Protein AF-A0A6C0D227-F1 (afdb_monomer)

Sequence (164 aa):
MAIHRFKCSDELNKKIMEFSDMHKFDSKENLIEQFDSWIKEIIIAQLIQKEEEFLKTNSYDGDIHMKIFKSIKYYYIKKFLDNEIKKNEKSEKKRKPTYFPKEFLAKIIADIDHNFQTNRSFKPADTYKNFLKDNDLQDSDSVKKCYKNIYYQIKNKKYYVNER

Organism: NCBI:txid1070528

Mean predicted aligned error: 13.07 Å

Nearest PDB structures (foldseek):
  5jgh-assembly1_A  TM=2.195E-01  e=5.990E+00  Saccharomyces cerevisiae S288C
  5vhh-assembly1_a  TM=1.864E-01  e=9.711E+00  Homo sapiens

Solvent-accessible surface area (backbone atoms only — not comparable to full-atom values): 9654 Å² total; per-residue (Å²): 119,74,58,88,73,92,73,78,55,71,69,56,48,50,52,48,49,56,51,26,68,73,50,55,84,53,53,75,68,55,48,50,58,51,46,65,50,50,56,66,35,69,71,45,38,52,52,50,49,58,50,50,52,55,34,50,78,28,70,36,89,71,65,59,66,64,50,50,52,48,42,34,53,52,63,47,26,46,45,48,52,56,49,51,52,54,48,55,61,50,64,71,59,66,76,75,82,82,84,74,59,69,69,58,54,50,53,52,51,51,53,50,50,52,46,46,74,76,42,81,85,70,58,69,75,60,53,49,56,49,54,28,62,78,63,76,48,80,92,42,75,68,56,54,50,50,52,50,53,52,46,55,50,46,44,56,66,70,74,53,58,82,79,116

Secondary structure (DSSP, 8-state):
---SS----HHHHHHHHHHHHHSTTS-HHHHHHHHHHHTTSHHHHHHHHHHHHHHHHTT----HHHHHHHIIIIIIIIHHHHHHHHHHHHHH---------HHHHHHHHHHHHHHHHH-TT--HHHHHHHHHHHTT----HHHHHHHHHHHHHHIIIIISTT--

Structure (mmCIF, N/CA/C/O backbone):
data_AF-A0A6C0D227-F1
#
_entry.id   AF-A0A6C0D227-F1
#
loop_
_atom_site.group_PDB
_atom_site.id
_atom_site.type_symbol
_atom_site.label_atom_id
_atom_site.label_alt_id
_atom_site.label_comp_id
_atom_site.label_asym_id
_atom_site.label_entity_id
_atom_site.label_seq_id
_atom_site.pdbx_PDB_ins_code
_atom_site.Cartn_x
_atom_site.Cartn_y
_atom_site.Cartn_z
_atom_site.occupancy
_atom_site.B_iso_or_equiv
_atom_site.auth_seq_id
_atom_site.auth_comp_id
_atom_site.auth_asym_id
_atom_site.auth_atom_id
_atom_site.pdbx_PDB_model_num
ATOM 1 N N . MET A 1 1 ? -11.183 -22.251 19.365 1.00 57.81 1 MET A N 1
ATOM 2 C CA . MET A 1 1 ? -9.814 -22.028 18.846 1.00 57.81 1 MET A CA 1
ATOM 3 C C . MET A 1 1 ? -9.364 -20.670 19.348 1.00 57.81 1 MET A C 1
ATOM 5 O O . MET A 1 1 ? -10.165 -19.751 19.280 1.00 57.81 1 MET A O 1
ATOM 9 N N . ALA A 1 2 ? -8.148 -20.540 19.876 1.00 71.06 2 ALA A N 1
ATOM 10 C CA . ALA A 1 2 ? -7.661 -19.252 20.364 1.00 71.06 2 ALA A CA 1
ATOM 11 C C . ALA A 1 2 ? -7.340 -18.318 19.185 1.00 71.06 2 ALA A C 1
ATOM 13 O O . ALA A 1 2 ? -6.658 -18.714 18.234 1.00 71.06 2 ALA A O 1
ATOM 14 N N . ILE A 1 3 ? -7.825 -17.077 19.230 1.00 70.81 3 ILE A N 1
ATOM 15 C CA . ILE A 1 3 ? -7.462 -16.064 18.233 1.00 70.81 3 ILE A CA 1
ATOM 16 C C . ILE A 1 3 ? -6.066 -15.531 18.567 1.00 70.81 3 ILE A C 1
ATOM 18 O O . ILE A 1 3 ? -5.879 -14.815 19.542 1.00 70.81 3 ILE A O 1
ATOM 22 N N . HIS A 1 4 ? -5.078 -15.824 17.721 1.00 69.94 4 HIS A N 1
ATOM 23 C CA . HIS A 1 4 ? -3.732 -15.243 17.846 1.00 69.94 4 HIS A CA 1
ATOM 24 C C . HIS A 1 4 ? -3.586 -13.904 17.105 1.00 69.94 4 HIS A C 1
ATOM 26 O O . HIS A 1 4 ? -2.729 -13.085 17.441 1.00 69.94 4 HIS A O 1
ATOM 32 N N . ARG A 1 5 ? -4.433 -13.651 16.097 1.00 74.81 5 ARG A N 1
ATOM 33 C CA . ARG A 1 5 ? -4.437 -12.412 15.311 1.00 74.81 5 ARG A CA 1
ATOM 34 C C . ARG A 1 5 ? -5.850 -11.859 15.190 1.00 74.81 5 ARG A C 1
ATOM 36 O O . ARG A 1 5 ? -6.647 -12.345 14.398 1.00 74.81 5 ARG A O 1
ATOM 43 N N . PHE A 1 6 ? -6.116 -10.805 15.949 1.00 75.06 6 PHE A N 1
ATOM 44 C CA . PHE A 1 6 ? -7.360 -10.051 15.860 1.00 75.06 6 PHE A CA 1
ATOM 45 C C . PHE A 1 6 ? -7.483 -9.312 14.518 1.00 75.06 6 PHE A C 1
ATOM 47 O O . PHE A 1 6 ? -6.535 -8.647 14.083 1.00 75.06 6 PHE A O 1
ATOM 54 N N . LYS A 1 7 ? -8.659 -9.414 13.895 1.00 81.69 7 LYS A N 1
ATOM 55 C CA . LYS A 1 7 ? -9.098 -8.632 12.739 1.00 81.69 7 LYS A CA 1
ATOM 56 C C . LYS A 1 7 ? -10.495 -8.109 13.073 1.00 81.69 7 LYS A C 1
ATOM 58 O O . LYS A 1 7 ? -11.366 -8.933 13.316 1.00 81.69 7 LYS A O 1
ATOM 63 N N . CYS A 1 8 ? -10.691 -6.789 13.073 1.00 84.38 8 CYS A N 1
ATOM 64 C CA . CYS A 1 8 ? -12.015 -6.214 13.310 1.00 84.38 8 CYS A CA 1
ATOM 65 C C . CYS A 1 8 ? -13.001 -6.659 12.222 1.00 84.38 8 CYS A C 1
ATOM 67 O O . CYS A 1 8 ? -12.592 -6.875 11.072 1.00 84.38 8 CYS A O 1
ATOM 69 N N . SER A 1 9 ? -14.286 -6.699 12.566 1.00 88.38 9 SER A N 1
ATOM 70 C CA . SER A 1 9 ? -15.380 -6.783 11.599 1.00 88.38 9 SER A CA 1
ATOM 71 C C . SER A 1 9 ? -15.307 -5.694 10.519 1.00 88.38 9 SER A C 1
ATOM 73 O O . SER A 1 9 ? -14.747 -4.610 10.712 1.00 88.38 9 SER A O 1
ATOM 75 N N . ASP A 1 10 ? -15.877 -5.987 9.349 1.00 89.56 10 ASP A N 1
ATOM 76 C CA . ASP A 1 10 ? -15.850 -5.070 8.205 1.00 89.56 10 ASP A CA 1
ATOM 77 C C . ASP A 1 10 ? -16.620 -3.764 8.488 1.00 89.56 10 ASP A C 1
ATOM 79 O O . ASP A 1 10 ? -16.187 -2.695 8.057 1.00 89.56 10 ASP A O 1
ATOM 83 N N . GLU A 1 11 ? -17.697 -3.820 9.281 1.00 91.69 11 GLU A N 1
ATOM 84 C CA . GLU A 1 11 ? -18.444 -2.637 9.740 1.00 91.69 11 GLU A CA 1
ATOM 85 C C . GLU A 1 11 ? -17.581 -1.713 10.604 1.00 91.69 11 GLU A C 1
ATOM 87 O O . GLU A 1 11 ? -17.475 -0.516 10.322 1.00 91.69 11 GLU A O 1
ATOM 92 N N . LEU A 1 12 ? -16.916 -2.270 11.622 1.00 90.81 12 LEU A N 1
ATOM 93 C CA . LEU A 1 12 ? -16.045 -1.501 12.504 1.00 90.81 12 LEU A CA 1
ATOM 94 C C . LEU A 1 12 ? -14.834 -0.952 11.738 1.00 90.81 12 LEU A C 1
ATOM 96 O O . LEU A 1 12 ? -14.488 0.215 11.899 1.00 90.81 12 LEU A O 1
ATOM 100 N N . ASN A 1 13 ? -14.232 -1.742 10.841 1.00 91.12 13 ASN A N 1
ATOM 101 C CA . ASN A 1 13 ? -13.146 -1.266 9.977 1.00 91.12 13 ASN A CA 1
ATOM 102 C C . ASN A 1 13 ? -13.575 -0.087 9.101 1.00 91.12 13 ASN A C 1
ATOM 104 O O . ASN A 1 13 ? -12.809 0.864 8.951 1.00 91.12 13 ASN A O 1
ATOM 108 N N . LYS A 1 14 ? -14.788 -0.117 8.538 1.00 92.62 14 LYS A N 1
ATOM 109 C CA . LYS A 1 14 ? -15.302 0.996 7.735 1.00 92.62 14 LYS A CA 1
ATOM 110 C C . LYS A 1 14 ? -15.429 2.268 8.573 1.00 92.62 14 LYS A C 1
ATOM 112 O O . LYS A 1 14 ? -14.990 3.326 8.134 1.00 92.62 14 LYS A O 1
ATOM 117 N N . LYS A 1 15 ? -15.944 2.162 9.801 1.00 93.25 15 LYS A N 1
ATOM 118 C CA . LYS A 1 15 ? -16.044 3.301 10.726 1.00 93.25 15 LYS A CA 1
ATOM 119 C C . LYS A 1 15 ? -14.683 3.835 11.161 1.00 93.25 15 LYS A C 1
ATOM 121 O O . LYS A 1 15 ? -14.484 5.045 11.183 1.00 93.25 15 LYS A O 1
ATOM 126 N N . ILE A 1 16 ? -13.725 2.946 11.412 1.00 92.25 16 ILE A N 1
ATOM 127 C CA . ILE A 1 16 ? -12.329 3.312 11.683 1.00 92.25 16 ILE A CA 1
ATOM 128 C C . ILE A 1 16 ? -11.729 4.087 10.505 1.00 92.25 16 ILE A C 1
ATOM 130 O O . ILE A 1 16 ? -11.033 5.079 10.720 1.00 92.25 16 ILE A O 1
ATOM 134 N N . MET A 1 17 ? -11.985 3.650 9.269 1.00 90.62 17 MET A N 1
ATOM 135 C CA . MET A 1 17 ? -11.523 4.344 8.065 1.00 90.62 17 MET A CA 1
ATOM 136 C C . MET A 1 17 ? -12.146 5.733 7.935 1.00 90.62 17 MET A C 1
ATOM 138 O O . MET A 1 17 ? -11.405 6.694 7.765 1.00 90.62 17 MET A O 1
ATOM 142 N N . GLU A 1 18 ? -13.470 5.841 8.075 1.00 92.06 18 GLU A N 1
ATOM 143 C CA . GLU A 1 18 ? -14.203 7.116 8.024 1.00 92.06 18 GLU A CA 1
ATOM 144 C C . GLU A 1 18 ? -13.653 8.119 9.054 1.00 92.06 18 GLU A C 1
ATOM 146 O O . GLU A 1 18 ? -13.316 9.249 8.698 1.00 92.06 18 GLU A O 1
ATOM 151 N N . PHE A 1 19 ? -13.474 7.684 10.305 1.00 93.50 19 PHE A N 1
ATOM 152 C CA . PHE A 1 19 ? -12.884 8.505 11.364 1.00 93.50 19 PHE A CA 1
ATOM 153 C C . PHE A 1 19 ? -11.444 8.920 11.030 1.00 93.50 19 PHE A C 1
ATOM 155 O O . PHE A 1 19 ? -11.077 10.092 11.117 1.00 93.50 19 PHE A O 1
ATOM 162 N N . SER A 1 20 ? -10.617 7.966 10.594 1.00 92.25 20 SER A N 1
ATOM 163 C CA . SER A 1 20 ? -9.218 8.243 10.256 1.00 92.25 20 SER A CA 1
ATOM 164 C C . SER A 1 20 ? -9.091 9.253 9.120 1.00 92.25 20 SER A C 1
ATOM 166 O O . SER A 1 20 ? -8.185 10.079 9.145 1.00 92.25 20 SER A O 1
ATOM 168 N N . ASP A 1 21 ? -9.977 9.194 8.125 1.00 89.25 21 ASP A N 1
ATOM 169 C CA . ASP A 1 21 ? -9.968 10.116 6.994 1.00 89.25 21 ASP A CA 1
ATOM 170 C C . ASP A 1 21 ? -10.372 11.539 7.380 1.00 89.25 21 ASP A C 1
ATOM 172 O O . ASP A 1 21 ? -9.813 12.489 6.826 1.00 89.25 21 ASP A O 1
ATOM 176 N N . MET A 1 22 ? -11.297 11.684 8.330 1.00 91.38 22 MET A N 1
ATOM 177 C CA . MET A 1 22 ? -11.729 12.979 8.857 1.00 91.38 22 MET A CA 1
ATOM 178 C C . MET A 1 22 ? -10.622 13.656 9.676 1.00 91.38 22 MET A C 1
ATOM 180 O O . MET A 1 22 ? -10.351 14.836 9.477 1.00 91.38 22 MET A O 1
ATOM 184 N N . HIS A 1 23 ? -9.932 12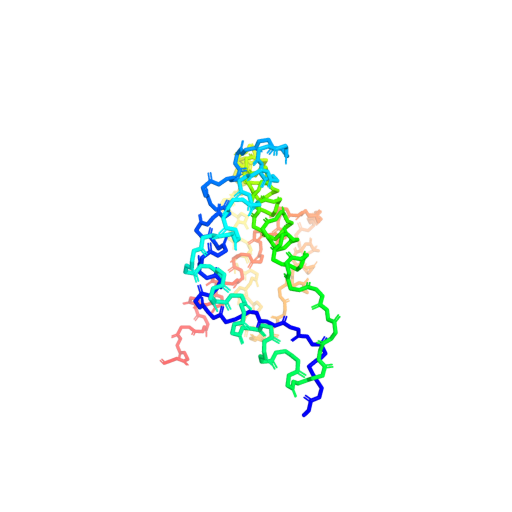.893 10.527 1.00 89.88 23 HIS A N 1
ATOM 185 C CA . HIS A 1 23 ? -8.972 13.416 11.508 1.00 89.88 23 HIS A CA 1
ATOM 186 C C . HIS A 1 23 ? -7.496 13.283 11.088 1.00 89.88 23 HIS A C 1
ATOM 188 O O . HIS A 1 23 ? -6.587 13.496 11.889 1.00 89.88 23 HIS A O 1
ATOM 194 N N . LYS A 1 24 ? -7.198 12.928 9.831 1.00 87.31 24 LYS A N 1
ATOM 195 C CA . LYS A 1 24 ? -5.808 12.708 9.365 1.00 87.31 24 LYS A CA 1
ATOM 196 C C . LYS A 1 24 ? -4.905 13.941 9.386 1.00 87.31 24 LYS A C 1
ATOM 198 O O . LYS A 1 24 ? -3.688 13.783 9.299 1.00 87.31 24 LYS A O 1
ATOM 203 N N . PHE A 1 25 ? -5.483 15.136 9.462 1.00 87.12 25 PHE A N 1
ATOM 204 C CA . PHE A 1 25 ? -4.752 16.403 9.537 1.00 87.12 25 PHE A CA 1
ATOM 205 C C . PHE A 1 25 ? -4.804 17.040 10.928 1.00 87.12 25 PHE A C 1
ATOM 207 O O . PHE A 1 25 ? -4.262 18.128 11.121 1.00 87.12 25 PHE A O 1
ATOM 214 N N . ASP A 1 26 ? -5.430 16.364 11.888 1.00 87.19 26 ASP A N 1
ATOM 215 C CA . ASP A 1 26 ? -5.572 16.873 13.240 1.00 87.19 26 ASP A CA 1
ATOM 216 C C . ASP A 1 26 ? -4.258 16.786 14.013 1.00 87.19 26 ASP A C 1
ATOM 218 O O . ASP A 1 26 ? -3.391 15.940 13.756 1.00 87.19 26 ASP A O 1
ATOM 222 N N . SER A 1 27 ? -4.124 17.658 15.014 1.00 88.00 27 SER A N 1
ATOM 223 C CA . SER A 1 27 ? -3.052 17.534 15.993 1.00 88.00 27 SER A CA 1
ATOM 224 C C . SER A 1 27 ? -3.218 16.255 16.815 1.00 88.00 27 SER A C 1
ATOM 226 O O . SER A 1 27 ? -4.294 15.659 16.908 1.00 88.00 27 SER A O 1
ATOM 228 N N . LYS A 1 28 ? -2.126 15.821 17.447 1.00 86.50 28 LYS A N 1
ATOM 229 C CA . LYS A 1 28 ? -2.134 14.627 18.295 1.00 86.50 28 LYS A CA 1
ATOM 230 C C . LYS A 1 28 ? -3.117 14.780 19.457 1.00 86.50 28 LYS A C 1
ATOM 232 O O . LYS A 1 28 ? -3.762 13.802 19.821 1.00 86.50 28 LYS A O 1
ATOM 237 N N . GLU A 1 29 ? -3.186 15.973 20.036 1.00 89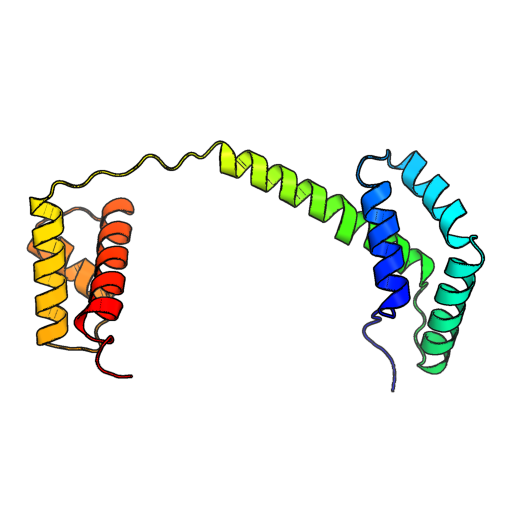.44 29 GLU A N 1
ATOM 238 C CA . GLU A 1 29 ? -4.059 16.310 21.156 1.00 89.44 29 GLU A CA 1
ATOM 239 C C . GLU A 1 29 ? -5.526 16.211 20.724 1.00 89.44 29 GLU A C 1
ATOM 241 O O . GLU A 1 29 ? -6.286 15.465 21.337 1.00 89.44 29 GLU A O 1
ATOM 246 N N . ASN A 1 30 ? -5.883 16.836 19.595 1.00 90.44 30 ASN A N 1
ATOM 247 C CA . ASN A 1 30 ? -7.248 16.787 19.071 1.00 90.44 30 ASN A CA 1
ATOM 248 C C . ASN A 1 30 ? -7.651 15.357 18.689 1.00 90.44 30 ASN A C 1
ATOM 250 O O . ASN A 1 30 ? -8.750 14.922 19.002 1.00 90.44 30 ASN A O 1
ATOM 254 N N . LEU A 1 31 ? -6.747 14.576 18.086 1.00 89.56 31 LEU A N 1
ATOM 255 C CA . LEU A 1 31 ? -7.030 13.183 17.735 1.00 89.56 31 LEU A CA 1
ATOM 256 C C . LEU A 1 31 ? -7.393 12.328 18.961 1.00 89.56 31 LEU A C 1
ATOM 258 O O . LEU A 1 31 ? -8.230 11.438 18.845 1.00 89.56 31 LEU A O 1
ATOM 262 N N . ILE A 1 32 ? -6.765 12.569 20.117 1.00 91.44 32 ILE A N 1
ATOM 263 C CA . ILE A 1 32 ? -7.078 11.849 21.362 1.00 91.44 32 ILE A CA 1
ATOM 264 C C . ILE A 1 32 ? -8.466 12.258 21.865 1.00 91.44 32 ILE A C 1
ATOM 266 O O . ILE A 1 32 ? -9.292 11.389 22.124 1.00 91.44 32 ILE A O 1
ATOM 270 N N . GLU A 1 33 ? -8.752 13.560 21.925 1.00 93.44 33 GLU A N 1
ATOM 271 C CA . GLU A 1 33 ? -10.050 14.080 22.384 1.00 93.44 33 GLU A CA 1
ATOM 272 C C . GLU A 1 33 ? -11.217 13.623 21.494 1.00 93.44 33 GLU A C 1
ATOM 274 O O . GLU A 1 33 ? -12.271 13.196 21.982 1.00 93.44 33 GLU A O 1
ATOM 279 N N . GLN A 1 34 ? -11.020 13.667 20.174 1.00 92.94 34 GLN A N 1
ATOM 280 C CA . GLN A 1 34 ? -12.005 13.208 19.198 1.00 92.94 34 GLN A CA 1
ATOM 281 C C . GLN A 1 34 ? -12.183 11.692 19.265 1.00 92.94 34 GLN A C 1
ATOM 283 O O . GLN A 1 34 ? -13.309 11.210 19.203 1.00 92.94 34 GLN A O 1
ATOM 288 N N . PHE A 1 35 ? -11.102 10.931 19.463 1.00 94.06 35 PHE A N 1
ATOM 289 C CA . PHE A 1 35 ? -11.191 9.483 19.642 1.00 94.06 35 PHE A CA 1
ATOM 290 C C . PHE A 1 35 ? -11.987 9.115 20.897 1.00 94.06 35 PHE A C 1
ATOM 292 O O . PHE A 1 35 ? -12.884 8.277 20.820 1.00 94.06 35 PHE A O 1
ATOM 299 N N . ASP A 1 36 ? -11.713 9.772 22.025 1.00 93.75 36 ASP A N 1
ATOM 300 C CA . ASP A 1 36 ? -12.415 9.540 23.291 1.00 93.75 36 ASP A CA 1
ATOM 301 C C . ASP A 1 36 ? -13.908 9.877 23.208 1.00 93.75 36 ASP A C 1
ATO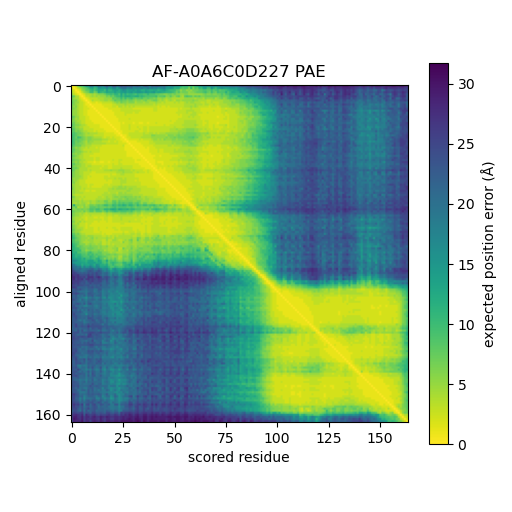M 303 O O . ASP A 1 36 ? -14.721 9.281 23.918 1.00 93.75 36 ASP A O 1
ATOM 307 N N . SER A 1 37 ? -14.277 10.828 22.350 1.00 93.50 37 SER A N 1
ATOM 308 C CA . SER A 1 37 ? -15.674 11.167 22.064 1.00 93.50 37 SER A CA 1
ATOM 309 C C . SER A 1 37 ? -16.313 10.144 21.122 1.00 93.50 37 SER A C 1
ATOM 311 O O . SER A 1 37 ? -17.403 9.644 21.396 1.00 93.50 37 SER A O 1
ATOM 313 N N . TRP A 1 38 ? -15.600 9.759 20.066 1.00 94.81 38 TRP A N 1
ATOM 314 C CA . TRP A 1 38 ? -16.066 8.834 19.036 1.00 94.81 38 TRP A CA 1
ATOM 315 C C . TRP A 1 38 ? -16.347 7.427 19.573 1.00 94.81 38 TRP A C 1
ATOM 317 O O . TRP A 1 38 ? -17.379 6.838 19.262 1.00 94.81 38 TRP A O 1
ATOM 327 N N . ILE A 1 39 ? -15.492 6.894 20.454 1.00 93.56 39 ILE A N 1
ATOM 328 C CA . ILE A 1 39 ? -15.728 5.574 21.069 1.00 93.56 39 ILE A CA 1
ATOM 329 C C . ILE A 1 39 ? -16.953 5.545 21.996 1.00 93.56 39 ILE A C 1
ATOM 331 O O . ILE A 1 39 ? -17.454 4.464 22.299 1.00 93.56 39 ILE A O 1
ATOM 335 N N . LYS A 1 40 ? -17.425 6.712 22.459 1.00 92.81 40 LYS A N 1
ATOM 336 C CA . LYS A 1 40 ? -18.618 6.849 23.311 1.00 92.81 40 LYS A CA 1
ATOM 337 C C . LYS A 1 40 ? -19.904 6.993 22.502 1.00 92.81 40 LYS A C 1
ATOM 339 O O . LYS A 1 40 ? -20.988 6.922 23.079 1.00 92.81 40 LYS A O 1
ATOM 344 N N . GLU A 1 41 ? -19.816 7.194 21.189 1.00 93.75 41 GLU A N 1
ATOM 345 C CA . GLU A 1 41 ? -20.995 7.209 20.331 1.00 93.75 41 GLU A CA 1
ATOM 346 C C . GLU A 1 41 ? -21.708 5.856 20.395 1.00 93.75 41 GLU A C 1
ATOM 348 O O . GLU A 1 41 ? -21.082 4.807 20.261 1.00 93.75 41 GLU A O 1
ATOM 353 N N . ILE A 1 42 ? -23.034 5.878 20.552 1.00 91.44 42 ILE A N 1
ATOM 354 C CA . ILE A 1 42 ? -23.859 4.680 20.786 1.00 91.44 42 ILE A CA 1
ATOM 355 C C . ILE A 1 42 ? -23.590 3.584 19.747 1.00 91.44 42 ILE A C 1
ATOM 357 O O . ILE A 1 42 ? -23.401 2.424 20.102 1.00 91.44 42 ILE A O 1
ATOM 361 N N . ILE A 1 43 ? -23.531 3.956 18.467 1.00 91.50 43 ILE A N 1
ATOM 362 C CA . ILE A 1 43 ? -23.317 3.013 17.362 1.00 91.50 43 ILE A CA 1
ATOM 363 C C . ILE A 1 43 ? -21.917 2.388 17.447 1.00 91.50 43 ILE A C 1
ATOM 365 O O . ILE A 1 43 ? -21.758 1.185 17.252 1.00 91.50 43 ILE A O 1
ATOM 369 N N . ILE A 1 44 ? -20.896 3.192 17.752 1.00 92.19 44 ILE A N 1
ATOM 370 C CA . ILE A 1 44 ? -19.504 2.735 17.827 1.00 92.19 44 ILE A CA 1
ATOM 371 C C . ILE A 1 44 ? -19.295 1.857 19.058 1.00 92.19 44 ILE A C 1
ATOM 373 O O . ILE A 1 44 ? -18.722 0.775 18.941 1.00 92.19 44 ILE A O 1
ATOM 377 N N . ALA A 1 45 ? -19.822 2.270 20.210 1.00 92.31 45 ALA A N 1
ATOM 378 C CA . ALA A 1 45 ? -19.771 1.504 21.446 1.00 92.31 45 ALA A CA 1
ATOM 379 C C . ALA A 1 45 ? -20.413 0.116 21.279 1.00 92.31 45 ALA A C 1
ATOM 381 O O . ALA A 1 45 ? -19.828 -0.881 21.693 1.00 92.31 45 ALA A O 1
ATOM 382 N N . GLN A 1 46 ? -21.560 0.028 20.595 1.00 93.25 46 GLN A N 1
ATOM 383 C CA . GLN A 1 46 ? -22.215 -1.249 20.285 1.00 93.25 46 GLN A CA 1
ATOM 384 C C . GLN A 1 46 ? -21.358 -2.150 19.386 1.00 93.25 46 GLN A C 1
ATOM 386 O O . GLN A 1 46 ? -21.250 -3.352 19.635 1.00 93.25 46 GLN A O 1
ATOM 391 N N . LEU A 1 47 ? -20.730 -1.582 18.351 1.00 92.19 47 LEU A N 1
ATOM 392 C CA . LEU A 1 47 ? -19.841 -2.334 17.461 1.00 92.19 47 LEU A CA 1
ATOM 393 C C . LEU A 1 47 ? -18.605 -2.854 18.202 1.00 92.19 47 LEU A C 1
ATOM 395 O O . LEU A 1 47 ? -18.224 -4.008 18.015 1.00 92.19 47 LEU A O 1
ATOM 399 N N . ILE A 1 48 ? -18.003 -2.028 19.062 1.00 91.69 48 ILE A N 1
ATOM 400 C CA . ILE A 1 48 ? -16.849 -2.415 19.881 1.00 91.69 48 ILE A CA 1
ATOM 401 C C . ILE A 1 48 ? -17.247 -3.505 20.878 1.00 91.69 48 ILE A C 1
ATOM 403 O O . ILE A 1 48 ? -16.556 -4.516 20.961 1.00 91.69 48 ILE A O 1
ATOM 407 N N . GLN A 1 49 ? -18.376 -3.355 21.574 1.00 91.19 49 GLN A N 1
ATOM 408 C CA . GLN A 1 49 ? -18.850 -4.338 22.548 1.00 91.19 49 GLN A CA 1
ATOM 409 C C . GLN A 1 49 ? -19.086 -5.712 21.907 1.00 91.19 49 GLN A C 1
ATOM 411 O O . GLN A 1 49 ? -18.624 -6.726 22.426 1.00 91.19 49 GLN A O 1
ATOM 416 N N . LYS A 1 50 ? -19.752 -5.752 20.748 1.00 90.62 50 LYS A N 1
ATOM 417 C CA . LYS A 1 50 ? -19.982 -6.997 20.001 1.00 90.62 50 LYS A CA 1
ATOM 418 C C . LYS A 1 50 ? -18.667 -7.698 19.647 1.00 90.62 50 LYS A C 1
ATOM 420 O O . LYS A 1 50 ? -18.567 -8.924 19.693 1.00 90.62 50 LYS A O 1
ATOM 425 N N . GLU A 1 51 ? -17.654 -6.918 19.289 1.00 89.62 51 GLU A N 1
ATOM 426 C CA . GLU A 1 51 ? -16.330 -7.425 18.951 1.00 89.62 51 GLU A CA 1
ATOM 427 C C . GLU A 1 51 ? -15.566 -7.901 20.202 1.00 89.62 51 GLU A C 1
ATOM 429 O O . GLU A 1 51 ? -14.926 -8.950 20.165 1.00 89.62 51 GLU A O 1
ATOM 434 N N . GLU A 1 52 ? -15.676 -7.194 21.331 1.00 89.12 52 GLU A N 1
ATOM 435 C CA . GLU A 1 52 ? -15.122 -7.641 22.614 1.00 89.12 52 GLU A CA 1
ATOM 436 C C . GLU A 1 52 ? -15.719 -8.966 23.076 1.00 89.12 52 GLU A C 1
ATOM 438 O O . GLU A 1 52 ? -14.986 -9.843 23.530 1.00 89.12 52 GLU A O 1
ATOM 443 N N . GLU A 1 53 ? -17.038 -9.121 22.972 1.00 89.06 53 GLU A N 1
ATOM 444 C CA . GLU A 1 53 ? -17.729 -10.360 23.327 1.00 89.06 53 GLU A CA 1
ATOM 445 C C . GLU A 1 53 ? -17.211 -11.519 22.471 1.00 89.06 53 GLU A C 1
ATOM 447 O O . GLU A 1 53 ? -16.790 -12.545 23.009 1.00 89.06 53 GLU A O 1
ATOM 452 N N . PHE A 1 54 ? -17.120 -11.319 21.152 1.00 87.12 54 PHE A N 1
ATOM 453 C CA . PHE A 1 54 ? -16.553 -12.305 20.235 1.00 87.12 54 PHE A CA 1
ATOM 454 C C . PHE A 1 54 ? -15.108 -12.677 20.598 1.00 87.12 54 PHE A C 1
ATOM 456 O O . PHE A 1 54 ? -14.742 -13.856 20.605 1.00 87.12 54 PHE A O 1
ATOM 463 N N . LEU A 1 55 ? -14.276 -11.690 20.928 1.00 85.38 55 LEU A N 1
ATOM 464 C CA . LEU A 1 55 ? -12.886 -11.907 21.318 1.00 85.38 55 LEU A CA 1
ATOM 465 C C . LEU A 1 55 ? -12.761 -12.674 22.639 1.00 85.38 55 LEU A C 1
ATOM 467 O O . LEU A 1 55 ? -11.975 -13.622 22.718 1.00 85.38 55 LEU A O 1
ATOM 471 N N . LYS A 1 56 ? -13.567 -12.320 23.644 1.00 85.94 56 LYS A N 1
ATOM 472 C CA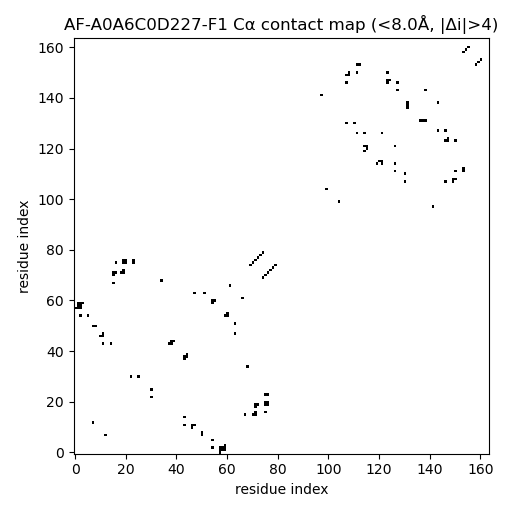 . LYS A 1 56 ? -13.616 -13.006 24.943 1.00 85.94 56 LYS A CA 1
ATOM 473 C C . LYS A 1 56 ? -14.046 -14.462 24.780 1.00 85.94 56 LYS A C 1
ATOM 475 O O . LYS A 1 56 ? -13.387 -15.350 25.319 1.00 85.94 56 LYS A O 1
ATOM 480 N N . THR A 1 57 ? -15.074 -14.733 23.969 1.00 85.69 57 THR A N 1
ATOM 481 C CA . THR A 1 57 ? -15.508 -16.107 23.645 1.00 85.69 57 THR A CA 1
ATOM 482 C C . THR A 1 57 ? -14.391 -16.931 22.997 1.00 85.69 57 THR A C 1
ATOM 484 O O . THR A 1 57 ? -14.323 -18.143 2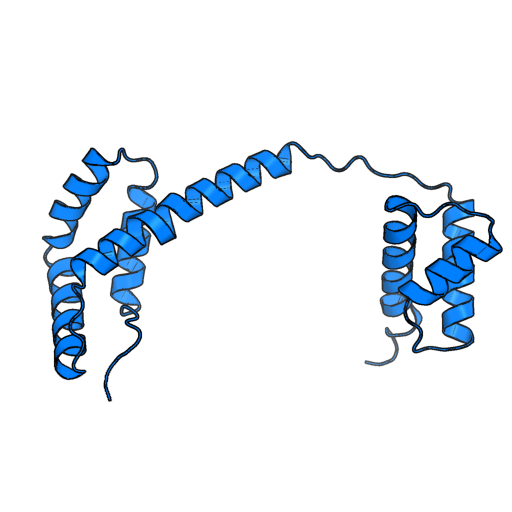3.187 1.00 85.69 57 THR A O 1
ATOM 487 N N . ASN A 1 58 ? -13.480 -16.284 22.268 1.00 84.50 58 ASN A N 1
ATOM 488 C CA . ASN A 1 58 ? -12.347 -16.929 21.606 1.00 84.50 58 ASN A CA 1
ATOM 489 C C . ASN A 1 58 ? -11.015 -16.794 22.378 1.00 84.50 58 ASN A C 1
ATOM 491 O O . ASN A 1 58 ? -9.941 -16.963 21.788 1.00 84.50 58 ASN A O 1
ATOM 495 N N . SER A 1 59 ? -11.081 -16.514 23.687 1.00 84.94 59 SER A N 1
ATOM 496 C CA . SER A 1 59 ? -9.933 -16.446 24.607 1.00 84.94 59 SER A CA 1
ATOM 497 C C . SER A 1 59 ? -8.845 -15.449 24.187 1.00 84.94 59 SER A C 1
ATOM 499 O O . SER A 1 59 ? -7.652 -15.717 24.330 1.00 84.94 59 SER A O 1
ATOM 501 N N . TYR A 1 60 ? -9.248 -14.301 23.646 1.00 81.56 60 TYR A N 1
ATOM 502 C CA . TYR A 1 60 ? -8.345 -13.209 23.300 1.00 81.56 60 TYR A CA 1
ATOM 503 C C . TYR A 1 60 ? -8.346 -12.128 24.395 1.00 81.56 60 TYR A C 1
ATOM 505 O O . TYR A 1 60 ? -9.391 -11.566 24.704 1.00 81.56 60 TYR A O 1
ATOM 513 N N . ASP A 1 61 ? -7.166 -11.817 24.941 1.00 77.50 61 ASP A N 1
ATOM 514 C CA . ASP A 1 61 ? -6.968 -10.935 26.114 1.00 77.50 61 ASP A CA 1
ATOM 515 C C . ASP A 1 61 ? -6.484 -9.510 25.757 1.00 77.50 61 ASP A C 1
ATOM 517 O O . ASP A 1 61 ? -6.013 -8.739 26.586 1.00 77.50 61 ASP A O 1
ATOM 521 N N . GLY A 1 62 ? -6.506 -9.140 24.477 1.00 79.75 62 GLY A N 1
ATOM 522 C CA . GLY A 1 62 ? -6.014 -7.825 24.070 1.00 79.75 62 GLY A CA 1
ATOM 523 C C . GLY A 1 62 ? -7.064 -6.724 24.210 1.00 79.75 62 GLY A C 1
ATOM 524 O O . GLY A 1 62 ? -8.189 -6.887 23.750 1.00 79.75 62 GLY A O 1
ATOM 525 N N . ASP A 1 63 ? -6.646 -5.561 24.707 1.00 86.75 63 ASP A N 1
ATOM 526 C CA . ASP A 1 63 ? -7.456 -4.337 24.724 1.00 86.75 63 ASP A CA 1
ATOM 527 C C . ASP A 1 63 ? -7.780 -3.864 23.291 1.00 86.75 63 ASP A C 1
ATOM 529 O O . ASP A 1 63 ? -6.894 -3.474 22.511 1.00 86.75 63 ASP A O 1
ATOM 533 N N . ILE A 1 64 ? -9.067 -3.924 22.940 1.00 88.56 64 ILE A N 1
ATOM 534 C CA . ILE A 1 64 ? -9.571 -3.539 21.624 1.00 88.56 64 ILE A CA 1
ATOM 535 C C . ILE A 1 64 ? -9.468 -2.029 21.390 1.00 88.56 64 ILE A C 1
ATOM 537 O O . ILE A 1 64 ? -9.096 -1.625 20.289 1.00 88.56 64 ILE A O 1
ATOM 541 N N . HIS A 1 65 ? -9.702 -1.193 22.405 1.00 89.50 65 HIS A N 1
ATOM 542 C CA . HIS A 1 65 ? -9.656 0.264 22.283 1.00 89.50 65 HIS A CA 1
ATOM 543 C C . HIS A 1 65 ? -8.246 0.712 21.907 1.00 89.50 65 HIS A C 1
ATOM 545 O O . HIS A 1 65 ? -8.044 1.437 20.927 1.00 89.50 65 HIS A O 1
ATOM 551 N N . MET A 1 66 ? -7.245 0.173 22.607 1.00 89.00 66 MET A N 1
ATOM 552 C CA . MET A 1 66 ? -5.834 0.381 22.285 1.00 89.00 66 MET A CA 1
ATOM 553 C C . MET A 1 66 ? -5.476 -0.089 20.875 1.00 89.00 66 MET A C 1
ATOM 555 O O . MET A 1 66 ? -4.671 0.550 20.187 1.00 89.00 66 MET A O 1
ATOM 559 N N . LYS A 1 67 ? -6.047 -1.207 20.416 1.00 88.56 67 LYS A N 1
ATOM 560 C CA . LYS A 1 67 ? -5.825 -1.688 19.047 1.00 88.56 67 LYS A CA 1
ATOM 561 C C . LYS A 1 67 ? -6.449 -0.779 18.004 1.00 88.56 67 LYS A C 1
ATOM 563 O O . LYS A 1 67 ? -5.778 -0.477 17.018 1.00 88.56 67 LYS A O 1
ATOM 568 N N . ILE A 1 68 ? -7.676 -0.322 18.222 1.00 91.25 68 ILE A N 1
ATOM 569 C CA . ILE A 1 68 ? -8.369 0.596 17.321 1.00 91.25 68 ILE A CA 1
ATOM 570 C C . ILE A 1 68 ? -7.598 1.917 17.224 1.00 91.25 68 ILE A C 1
ATOM 572 O O . ILE A 1 68 ? -7.270 2.347 16.118 1.00 91.25 68 ILE A O 1
ATOM 576 N N . PHE A 1 69 ? -7.202 2.507 18.355 1.00 91.88 69 PHE A N 1
ATOM 577 C CA . PHE A 1 69 ? -6.435 3.754 18.364 1.00 91.88 69 PHE A CA 1
ATOM 578 C C . PHE A 1 69 ? -5.098 3.618 17.618 1.00 91.88 69 PHE A C 1
ATOM 580 O O . PHE A 1 69 ? -4.728 4.467 16.803 1.00 91.88 69 PHE A O 1
ATOM 587 N N . LYS A 1 70 ? -4.375 2.509 17.834 1.00 89.75 70 LYS A N 1
ATOM 588 C CA . LYS A 1 70 ? -3.138 2.210 17.090 1.00 89.75 70 LYS A CA 1
ATOM 589 C C . LYS A 1 70 ? -3.399 2.028 15.593 1.00 89.75 70 LYS A C 1
ATOM 591 O O . LYS A 1 70 ? -2.575 2.481 14.796 1.00 89.75 70 LYS A O 1
ATOM 596 N N . SER A 1 71 ? -4.508 1.398 15.208 1.00 88.69 71 SER A N 1
ATOM 597 C CA . SER A 1 71 ? -4.923 1.275 13.806 1.00 88.69 71 SER A CA 1
ATOM 598 C C . SER A 1 71 ? -5.118 2.647 13.167 1.00 88.69 71 SER A C 1
ATOM 600 O O . SER A 1 71 ? -4.466 2.940 12.166 1.00 88.69 71 SER A O 1
ATOM 602 N N . ILE A 1 72 ? -5.913 3.519 13.787 1.00 90.75 72 ILE A N 1
ATOM 603 C CA . ILE A 1 72 ? -6.161 4.889 13.310 1.00 90.75 72 ILE A CA 1
ATOM 604 C C . ILE A 1 72 ? -4.835 5.641 13.149 1.00 90.75 72 ILE A C 1
ATOM 606 O O . ILE A 1 72 ? -4.457 6.048 12.049 1.00 90.75 72 ILE A O 1
ATOM 610 N N . LYS A 1 73 ? -4.061 5.742 14.234 1.00 88.69 73 LYS A N 1
ATOM 611 C CA . LYS A 1 73 ? -2.846 6.560 14.282 1.00 88.69 73 LYS A CA 1
ATOM 612 C C . LYS A 1 73 ? -1.750 6.077 13.333 1.00 88.69 73 LYS A C 1
ATOM 614 O O . LYS A 1 73 ? -1.151 6.879 12.616 1.00 88.69 73 LYS A O 1
ATOM 619 N N . TYR A 1 74 ? -1.427 4.783 13.356 1.00 84.12 74 TYR A N 1
ATOM 620 C CA . TYR A 1 74 ? -0.259 4.265 12.638 1.00 84.12 74 TYR A CA 1
ATOM 621 C C . TYR A 1 74 ? -0.599 3.725 11.252 1.00 84.12 74 TYR A C 1
ATOM 623 O O . TYR A 1 74 ? 0.168 3.945 10.314 1.00 84.12 74 TYR A O 1
ATOM 631 N N . TYR A 1 75 ? -1.718 3.011 11.109 1.00 81.56 75 TYR A N 1
ATOM 632 C CA . TYR A 1 75 ? -2.043 2.343 9.849 1.00 81.56 75 TYR A CA 1
ATOM 633 C C . TYR A 1 75 ? -2.784 3.242 8.874 1.00 81.56 75 TYR A C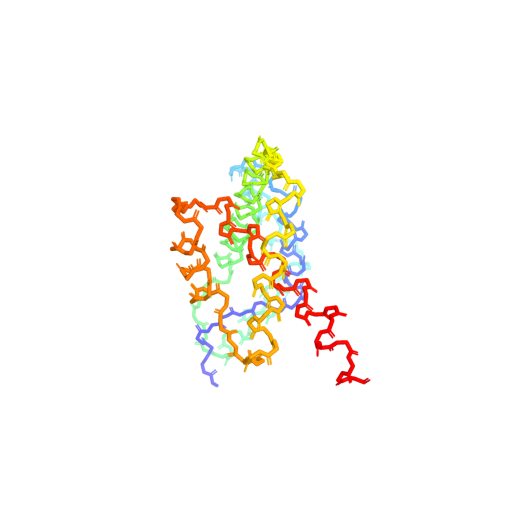 1
ATOM 635 O O . TYR A 1 75 ? -2.528 3.124 7.676 1.00 81.56 75 TYR A O 1
ATOM 643 N N . TYR A 1 76 ? -3.656 4.122 9.361 1.00 82.81 76 TYR A N 1
ATOM 644 C CA . TYR A 1 76 ? -4.414 5.019 8.495 1.00 82.81 76 TYR A CA 1
ATOM 645 C C . TYR A 1 76 ? -3.745 6.387 8.383 1.00 82.81 76 TYR A C 1
ATOM 647 O O . TYR A 1 76 ? -3.353 6.760 7.284 1.00 82.81 76 TYR A O 1
ATOM 655 N N . ILE A 1 77 ? -3.498 7.086 9.495 1.00 86.81 77 ILE A N 1
ATOM 656 C CA . ILE A 1 77 ? -2.974 8.462 9.459 1.00 86.81 77 ILE A CA 1
ATOM 657 C C . ILE A 1 77 ? -1.489 8.496 9.081 1.00 86.81 77 ILE A C 1
ATOM 659 O O . ILE A 1 77 ? -1.125 9.042 8.039 1.00 86.81 77 ILE A O 1
ATOM 663 N N . LYS A 1 78 ? -0.606 7.869 9.873 1.00 87.00 78 LYS A N 1
ATOM 664 C CA . LYS A 1 78 ? 0.844 7.917 9.605 1.00 87.00 78 LYS A CA 1
ATOM 665 C C . LYS A 1 78 ? 1.197 7.349 8.230 1.00 87.00 78 LYS A C 1
ATOM 667 O O . LYS A 1 78 ? 1.954 7.960 7.485 1.00 87.00 78 LYS A O 1
ATOM 672 N N . LYS A 1 79 ? 0.628 6.196 7.870 1.00 84.94 79 LYS A N 1
ATOM 673 C CA . LYS A 1 79 ? 0.876 5.573 6.563 1.00 84.94 79 LYS A CA 1
ATOM 674 C C . LYS A 1 79 ? 0.383 6.443 5.404 1.00 84.94 79 LYS A C 1
ATOM 676 O O . LYS A 1 79 ? 1.034 6.466 4.362 1.00 84.94 79 LYS A O 1
ATOM 681 N N . PHE A 1 80 ? -0.752 7.126 5.561 1.00 84.06 80 PHE A N 1
ATOM 682 C CA . PHE A 1 80 ? -1.241 8.081 4.570 1.00 84.06 80 PHE A CA 1
ATOM 683 C C . PHE A 1 80 ? -0.249 9.235 4.389 1.00 84.06 80 PHE A C 1
ATOM 685 O O . PHE A 1 80 ? 0.187 9.477 3.266 1.00 84.06 80 PHE A O 1
ATOM 692 N N . LEU A 1 81 ? 0.188 9.862 5.485 1.00 83.50 81 LEU A N 1
ATOM 693 C CA . LEU A 1 81 ? 1.166 10.955 5.455 1.00 83.50 81 LEU A CA 1
ATOM 694 C C . LEU A 1 81 ? 2.495 10.518 4.820 1.00 83.50 81 LEU A C 1
ATOM 696 O O . LEU A 1 81 ? 2.993 11.185 3.917 1.00 83.50 81 LEU A O 1
ATOM 700 N N . ASP A 1 82 ? 3.025 9.353 5.203 1.00 83.88 82 ASP A N 1
ATOM 701 C CA . ASP A 1 82 ? 4.251 8.795 4.618 1.00 83.88 82 ASP A CA 1
ATOM 702 C C . ASP A 1 82 ? 4.111 8.562 3.102 1.00 83.88 82 ASP A C 1
ATOM 704 O O . ASP A 1 82 ? 5.065 8.734 2.339 1.00 83.88 82 ASP A O 1
ATOM 708 N N . ASN A 1 83 ? 2.930 8.134 2.646 1.00 77.81 83 ASN A N 1
ATOM 709 C CA . ASN A 1 83 ? 2.663 7.910 1.228 1.00 77.81 83 ASN A CA 1
ATOM 710 C C . ASN A 1 83 ? 2.536 9.222 0.452 1.00 77.81 83 ASN A C 1
ATOM 712 O O . ASN A 1 83 ? 3.058 9.296 -0.660 1.00 77.81 83 ASN A O 1
ATOM 716 N N . GLU A 1 84 ? 1.893 10.240 1.022 1.00 78.06 84 GLU A N 1
ATOM 717 C CA . GLU A 1 84 ? 1.796 11.572 0.416 1.00 78.06 84 GLU A CA 1
ATOM 718 C C . GLU A 1 84 ? 3.176 12.239 0.317 1.00 78.06 84 GLU A C 1
ATOM 720 O O . GLU A 1 84 ? 3.540 12.722 -0.756 1.00 78.06 84 GLU A O 1
ATOM 725 N N . ILE A 1 85 ? 4.014 12.143 1.358 1.00 76.56 85 ILE A N 1
ATOM 726 C CA . ILE A 1 85 ? 5.415 12.602 1.314 1.00 76.56 85 ILE A CA 1
ATOM 727 C C . ILE A 1 85 ? 6.167 11.902 0.174 1.00 76.56 85 ILE A C 1
ATOM 729 O O . ILE A 1 85 ? 6.731 12.555 -0.704 1.00 76.56 85 ILE A O 1
ATOM 733 N N . LYS A 1 86 ? 6.100 10.566 0.104 1.00 74.12 86 LYS A N 1
ATOM 734 C CA . LYS A 1 86 ? 6.750 9.787 -0.967 1.00 74.12 86 LYS A CA 1
ATOM 735 C C . LYS A 1 86 ? 6.208 10.103 -2.359 1.00 74.12 86 LYS A C 1
ATOM 737 O O . LYS A 1 86 ? 6.922 9.924 -3.346 1.00 74.12 86 LYS A O 1
ATOM 742 N N . LYS A 1 87 ? 4.935 10.477 -2.477 1.00 71.06 87 LYS A N 1
ATOM 743 C CA . LYS A 1 87 ? 4.310 10.854 -3.749 1.00 71.06 87 LYS A CA 1
ATOM 744 C C . LYS A 1 87 ? 4.851 12.201 -4.220 1.00 71.06 87 LYS A C 1
ATOM 746 O O . LYS A 1 87 ? 5.267 12.290 -5.374 1.00 71.06 87 LYS A O 1
ATOM 751 N N . ASN A 1 88 ? 4.951 13.171 -3.313 1.00 66.38 88 ASN A N 1
ATOM 752 C CA . ASN A 1 88 ? 5.520 14.490 -3.584 1.00 66.38 88 ASN A CA 1
ATOM 753 C C . ASN A 1 88 ? 7.019 14.404 -3.940 1.00 66.38 88 ASN A C 1
ATOM 755 O O . ASN A 1 88 ? 7.439 14.924 -4.975 1.00 66.38 88 ASN A O 1
ATOM 759 N N . GLU A 1 89 ? 7.806 13.609 -3.205 1.00 67.44 89 GLU A N 1
ATOM 760 C CA . GLU A 1 89 ? 9.220 13.343 -3.534 1.00 67.44 89 GLU A CA 1
ATOM 761 C C . GLU A 1 89 ? 9.406 12.676 -4.913 1.00 67.44 89 GLU A C 1
ATOM 763 O O . GLU A 1 89 ? 10.403 12.888 -5.612 1.00 67.44 89 GLU A O 1
ATOM 768 N N . LYS A 1 90 ? 8.458 11.827 -5.331 1.00 59.31 90 LYS A N 1
ATOM 769 C CA . LYS A 1 90 ? 8.502 11.163 -6.643 1.00 59.31 90 LYS A CA 1
ATOM 770 C C . LYS A 1 90 ? 8.094 12.089 -7.784 1.00 59.31 90 LYS A C 1
ATOM 772 O O . LYS A 1 90 ? 8.633 11.922 -8.877 1.00 59.31 90 LYS A O 1
ATOM 777 N N . SER A 1 91 ? 7.182 13.038 -7.562 1.00 58.50 91 SER A N 1
ATOM 778 C CA . SER A 1 91 ? 6.797 14.014 -8.592 1.00 58.50 91 SER A CA 1
ATOM 779 C C . SER A 1 91 ? 7.929 14.975 -8.960 1.00 58.50 91 SER A C 1
ATOM 781 O O . SER A 1 91 ? 8.013 15.392 -10.115 1.00 58.50 91 SER A O 1
ATOM 783 N N . GLU A 1 92 ? 8.846 15.258 -8.033 1.00 57.31 92 GLU A N 1
ATOM 784 C CA . GLU A 1 92 ? 10.020 16.101 -8.298 1.00 57.31 92 GLU A CA 1
ATOM 785 C C . GLU A 1 92 ? 11.092 15.382 -9.130 1.00 57.31 92 GLU A C 1
ATOM 787 O O . GLU A 1 92 ? 11.782 15.997 -9.946 1.00 57.31 92 GLU A O 1
ATOM 792 N N . LYS A 1 93 ? 11.179 14.048 -9.038 1.00 56.56 93 LYS A N 1
ATOM 793 C CA . LYS A 1 93 ? 12.040 13.230 -9.905 1.00 56.56 93 LYS A CA 1
ATOM 794 C C . LYS A 1 93 ? 11.377 13.002 -11.266 1.00 56.56 93 LYS A C 1
ATOM 796 O O . LYS A 1 93 ? 11.121 11.859 -11.659 1.00 56.56 93 LYS A O 1
ATOM 801 N N . LYS A 1 94 ? 11.129 14.074 -12.031 1.00 55.91 94 LYS A N 1
ATOM 802 C CA . LYS A 1 94 ? 10.808 13.948 -13.463 1.00 55.91 94 LYS A CA 1
ATOM 803 C C . LYS A 1 94 ? 11.936 13.160 -14.130 1.00 55.91 94 LYS A C 1
ATOM 805 O O . LYS A 1 94 ? 13.073 13.623 -14.213 1.00 55.91 94 LYS A O 1
ATOM 810 N N . ARG A 1 95 ? 11.636 11.933 -14.572 1.00 59.44 95 ARG A N 1
ATOM 811 C CA . ARG A 1 95 ? 12.588 11.083 -15.298 1.00 59.44 95 ARG A CA 1
ATOM 812 C C . ARG A 1 95 ? 13.038 11.854 -16.536 1.00 59.44 95 ARG A C 1
ATOM 814 O O . ARG A 1 95 ? 12.221 12.101 -17.419 1.00 59.44 95 ARG A O 1
ATOM 821 N N . LYS A 1 96 ? 14.314 12.243 -16.601 1.00 65.19 96 LYS A N 1
ATOM 822 C CA . LYS A 1 96 ? 14.880 12.804 -17.831 1.00 65.19 96 LYS A CA 1
ATOM 823 C C . LYS A 1 96 ? 14.757 11.727 -18.919 1.00 65.19 96 LYS A C 1
ATOM 825 O O . LYS A 1 96 ? 15.220 10.609 -18.678 1.00 65.19 96 LYS A O 1
ATOM 830 N N . PRO A 1 97 ? 14.108 12.002 -20.063 1.00 61.88 97 PRO A N 1
ATOM 831 C CA . PRO A 1 97 ? 14.033 11.031 -21.142 1.00 61.88 97 PRO A CA 1
ATOM 832 C C . PRO A 1 97 ? 15.454 10.750 -21.630 1.00 61.88 97 PRO A C 1
ATOM 834 O O . PRO A 1 97 ? 16.164 11.660 -22.054 1.00 61.88 97 PRO A O 1
ATOM 837 N N . THR A 1 98 ? 15.896 9.498 -21.531 1.00 74.25 98 THR A N 1
ATOM 838 C CA . THR A 1 98 ? 17.153 9.088 -22.156 1.00 74.25 98 THR A CA 1
ATOM 839 C C . THR A 1 98 ? 16.885 8.842 -23.631 1.00 74.25 98 THR A C 1
ATOM 841 O O . THR A 1 98 ? 16.126 7.938 -23.979 1.00 74.25 98 THR A O 1
ATOM 844 N N . TYR A 1 99 ? 17.481 9.669 -24.485 1.00 83.00 99 TYR A N 1
ATOM 845 C CA . TYR A 1 99 ? 17.393 9.518 -25.929 1.00 83.00 99 TYR A CA 1
ATOM 846 C C . TYR A 1 99 ? 18.536 8.636 -26.431 1.00 83.00 99 TYR A C 1
ATOM 848 O O . TYR A 1 99 ? 19.689 8.837 -26.053 1.00 83.00 99 TYR A O 1
ATOM 856 N N . PHE A 1 100 ? 18.209 7.676 -27.292 1.00 87.00 100 PHE A N 1
ATOM 857 C CA . PHE A 1 100 ? 19.184 6.853 -27.998 1.00 87.00 100 PHE A CA 1
ATOM 858 C C . PHE A 1 100 ? 19.063 7.107 -29.505 1.00 87.00 100 PHE A C 1
ATOM 860 O O . PHE A 1 100 ? 17.938 7.225 -30.001 1.00 87.00 100 PHE A O 1
ATOM 867 N N . PRO A 1 101 ? 20.183 7.172 -30.250 1.00 91.00 101 PRO A N 1
ATOM 868 C CA . PRO A 1 101 ? 20.151 7.269 -31.706 1.00 91.00 101 PRO A CA 1
ATOM 869 C C . PRO A 1 101 ? 19.357 6.118 -32.336 1.00 91.00 101 PRO A C 1
ATOM 871 O O . PRO A 1 101 ? 19.417 4.982 -31.864 1.00 91.00 101 PRO A O 1
ATOM 874 N N . LYS A 1 102 ? 18.648 6.385 -33.440 1.00 90.81 102 LYS A N 1
ATOM 875 C CA . LYS A 1 102 ? 17.844 5.362 -34.136 1.00 90.81 102 LYS A CA 1
ATOM 876 C C . LYS A 1 102 ? 18.682 4.164 -34.588 1.00 90.81 102 LYS A C 1
ATOM 878 O O . LYS A 1 102 ? 18.232 3.031 -34.466 1.00 90.81 102 LYS A O 1
ATOM 883 N N . GLU A 1 103 ? 19.904 4.409 -35.049 1.00 92.00 103 GLU A N 1
ATOM 884 C CA . GLU A 1 103 ? 20.847 3.364 -35.465 1.00 92.00 103 GLU A CA 1
ATOM 885 C C . GLU A 1 103 ? 21.207 2.427 -34.310 1.00 92.00 103 GLU A C 1
ATOM 887 O O . GLU A 1 103 ? 21.253 1.210 -34.472 1.00 92.00 103 GLU A O 1
ATOM 892 N N . PHE A 1 104 ? 21.391 2.985 -33.114 1.00 91.50 104 PHE A N 1
ATOM 893 C CA . PHE A 1 104 ? 21.668 2.207 -31.914 1.00 91.50 104 PHE A CA 1
ATOM 894 C C . PHE A 1 104 ? 20.480 1.318 -31.531 1.00 91.50 104 PHE A C 1
ATOM 896 O O . PHE A 1 104 ? 20.647 0.138 -31.228 1.00 91.50 104 PHE A O 1
ATOM 903 N N . LEU A 1 105 ? 19.264 1.865 -31.607 1.00 92.56 105 LEU A N 1
ATOM 904 C CA . LEU A 1 105 ? 18.040 1.097 -31.383 1.00 92.56 105 LEU A CA 1
ATOM 905 C C . LEU A 1 105 ? 17.891 -0.035 -32.408 1.00 92.56 105 LEU A C 1
ATOM 907 O O . LEU A 1 105 ? 17.521 -1.145 -32.033 1.00 92.56 105 LEU A O 1
ATOM 911 N N . ALA A 1 106 ? 18.222 0.217 -33.678 1.00 92.94 106 ALA A N 1
ATOM 912 C CA . ALA A 1 106 ? 18.192 -0.798 -34.727 1.00 92.94 106 ALA A CA 1
ATOM 913 C C . ALA A 1 106 ? 19.177 -1.947 -34.450 1.00 92.94 106 ALA A C 1
ATOM 915 O O . ALA A 1 106 ? 18.803 -3.107 -34.611 1.00 92.94 106 ALA A O 1
ATOM 916 N N . LYS A 1 107 ? 20.388 -1.647 -33.953 1.00 93.81 107 LYS A N 1
ATOM 917 C CA . LYS A 1 107 ? 21.360 -2.671 -33.527 1.00 93.81 107 LYS A CA 1
ATOM 918 C C . LYS A 1 107 ? 20.818 -3.551 -32.401 1.00 93.81 107 LYS A C 1
ATOM 920 O O . LYS A 1 107 ? 20.927 -4.770 -32.480 1.00 93.81 107 LYS A O 1
ATOM 925 N N . ILE A 1 108 ? 20.194 -2.949 -31.384 1.00 93.62 108 ILE A N 1
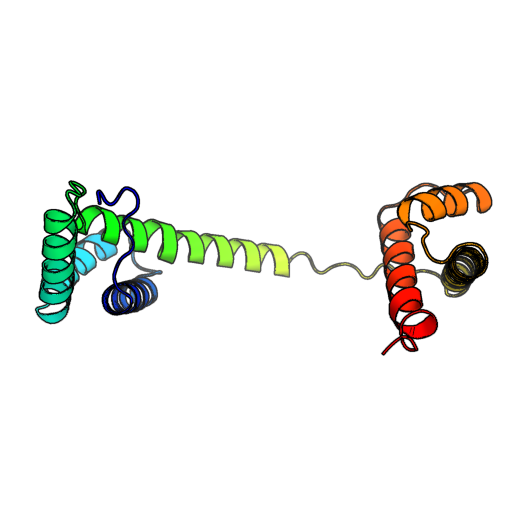ATOM 926 C CA . ILE A 1 108 ? 19.577 -3.697 -30.276 1.00 93.62 108 ILE A CA 1
ATOM 927 C C . ILE A 1 108 ? 18.454 -4.608 -30.786 1.00 93.62 108 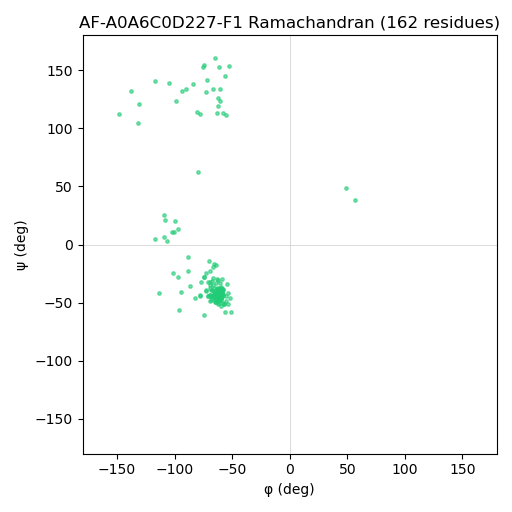ILE A C 1
ATOM 929 O O . ILE A 1 108 ? 18.365 -5.765 -30.383 1.00 93.62 108 ILE A O 1
ATOM 933 N N . ILE A 1 109 ? 17.588 -4.090 -31.662 1.00 94.00 109 ILE A N 1
ATOM 934 C CA . ILE A 1 109 ? 16.485 -4.867 -32.238 1.00 94.00 109 ILE A CA 1
ATOM 935 C C . ILE A 1 109 ? 17.034 -6.062 -33.022 1.00 94.00 109 ILE A C 1
ATOM 937 O O . ILE A 1 109 ? 16.550 -7.171 -32.820 1.00 94.00 109 ILE A O 1
ATOM 941 N N . ALA A 1 110 ? 18.049 -5.847 -33.865 1.00 94.25 110 ALA A N 1
ATOM 942 C CA . ALA A 1 110 ? 18.660 -6.898 -34.674 1.00 94.25 110 ALA A CA 1
ATOM 943 C C . ALA A 1 110 ? 19.303 -7.998 -33.814 1.00 94.25 110 ALA A C 1
ATOM 945 O O . ALA A 1 110 ? 19.070 -9.178 -34.069 1.00 94.25 110 ALA A O 1
ATOM 946 N N . ASP A 1 111 ? 20.045 -7.624 -32.768 1.00 94.06 111 ASP A N 1
ATOM 947 C CA . ASP A 1 111 ? 20.631 -8.576 -31.819 1.00 94.06 111 ASP A CA 1
ATOM 948 C C . ASP A 1 111 ? 19.551 -9.406 -31.106 1.00 94.06 111 ASP A C 1
ATOM 950 O O . ASP A 1 111 ? 19.613 -10.635 -31.065 1.00 94.06 111 ASP A O 1
ATOM 954 N N . ILE A 1 112 ? 18.509 -8.755 -30.586 1.00 94.00 112 ILE A N 1
ATOM 955 C CA . ILE A 1 112 ? 17.411 -9.445 -29.900 1.00 94.00 112 ILE A CA 1
ATOM 956 C C . ILE A 1 112 ? 16.664 -10.379 -30.858 1.00 94.00 112 ILE A C 1
ATOM 958 O O . ILE A 1 112 ? 16.347 -11.507 -30.479 1.00 94.00 112 ILE A O 1
ATOM 962 N N . ASP A 1 113 ? 16.383 -9.931 -32.083 1.00 92.62 113 ASP A N 1
ATOM 963 C CA . ASP A 1 113 ? 15.724 -10.751 -33.100 1.00 92.62 113 ASP A CA 1
ATOM 964 C C . ASP A 1 113 ? 16.567 -11.973 -33.475 1.00 92.62 113 ASP A C 1
ATOM 966 O O . ASP A 1 113 ? 16.029 -13.078 -33.535 1.00 92.62 113 ASP A O 1
ATOM 970 N N . HIS A 1 114 ? 17.879 -11.803 -33.656 1.00 92.12 114 HIS A N 1
ATOM 971 C CA . HIS A 1 114 ? 18.793 -12.914 -33.911 1.00 92.12 114 HIS A CA 1
ATOM 972 C C . HIS A 1 114 ? 18.773 -13.933 -32.762 1.00 92.12 114 HIS A C 1
ATOM 974 O O . HIS A 1 114 ? 18.611 -15.131 -32.990 1.00 92.12 114 HIS A O 1
ATOM 980 N N . ASN A 1 115 ? 18.836 -13.467 -31.512 1.00 92.31 115 ASN A N 1
ATOM 981 C CA . ASN A 1 115 ? 18.767 -14.344 -30.344 1.00 92.31 115 ASN A CA 1
ATOM 982 C C . ASN A 1 115 ? 17.429 -15.102 -30.255 1.00 92.31 115 ASN A C 1
ATOM 984 O O . ASN A 1 115 ? 17.434 -16.288 -29.932 1.00 92.31 115 ASN A O 1
ATOM 988 N N . PHE A 1 116 ? 16.295 -14.474 -30.594 1.00 91.56 116 PHE A N 1
ATOM 989 C CA . PHE A 1 116 ? 14.995 -15.162 -30.647 1.00 91.56 116 PHE A CA 1
ATOM 990 C C . PHE A 1 116 ? 14.910 -16.217 -31.756 1.00 91.56 116 PHE A C 1
ATOM 992 O O . PHE A 1 116 ? 14.248 -17.239 -31.558 1.00 91.56 116 PHE A O 1
ATOM 999 N N . GLN A 1 117 ? 15.553 -15.982 -32.903 1.00 88.38 117 GLN A N 1
ATOM 1000 C CA . GLN A 1 117 ? 15.627 -16.955 -33.997 1.00 88.38 117 GLN A CA 1
ATOM 1001 C C . GLN A 1 117 ? 16.475 -18.173 -33.614 1.00 88.38 117 GLN A C 1
ATOM 1003 O O . GLN A 1 117 ? 16.092 -19.297 -33.927 1.00 88.38 117 GLN A O 1
ATOM 1008 N N . THR A 1 118 ? 17.579 -17.959 -32.895 1.00 89.50 118 THR A N 1
ATOM 1009 C CA . THR A 1 118 ? 18.493 -19.029 -32.468 1.00 89.50 118 THR A CA 1
ATOM 1010 C C . THR A 1 118 ? 17.960 -19.811 -31.264 1.00 89.50 118 THR A C 1
ATOM 1012 O O . THR A 1 118 ? 18.037 -21.037 -31.231 1.00 89.50 118 THR A O 1
ATOM 1015 N N . ASN A 1 119 ? 17.411 -19.131 -30.254 1.00 87.94 119 ASN A N 1
ATOM 1016 C CA . ASN A 1 119 ? 16.883 -19.756 -29.041 1.00 87.94 119 ASN A CA 1
ATOM 1017 C C . ASN A 1 119 ? 15.711 -18.942 -28.485 1.00 87.94 119 ASN A C 1
ATOM 1019 O O . ASN A 1 119 ? 15.914 -17.877 -27.926 1.00 87.94 119 ASN A O 1
ATOM 1023 N N . ARG A 1 120 ? 14.481 -19.464 -28.518 1.00 84.69 120 ARG A N 1
ATOM 1024 C CA . ARG A 1 120 ? 13.296 -18.729 -28.026 1.00 84.69 120 ARG A CA 1
ATOM 1025 C C . ARG A 1 120 ? 13.221 -18.547 -26.502 1.00 84.69 120 ARG A C 1
ATOM 1027 O O . ARG A 1 120 ? 12.427 -17.729 -26.032 1.00 84.69 120 ARG A O 1
ATOM 1034 N N . SER A 1 121 ? 14.020 -19.284 -25.729 1.00 85.88 121 SER A N 1
ATOM 1035 C CA . SER A 1 121 ? 13.976 -19.310 -24.259 1.00 85.88 121 SER A CA 1
ATOM 1036 C C . SER A 1 121 ? 15.186 -18.631 -23.597 1.00 85.88 121 SER A C 1
ATOM 1038 O O . SER A 1 121 ? 15.547 -18.952 -22.460 1.00 85.88 121 SER A O 1
ATOM 1040 N N . PHE A 1 122 ? 15.830 -17.682 -24.280 1.00 90.44 122 PHE A N 1
ATOM 1041 C CA . PHE A 1 122 ? 16.955 -16.941 -23.710 1.00 90.44 122 PHE A CA 1
ATOM 1042 C C . PHE A 1 122 ? 16.528 -15.880 -22.688 1.00 90.44 122 PHE A C 1
ATOM 1044 O O . PHE A 1 122 ? 15.435 -15.302 -22.750 1.00 90.44 122 PHE A O 1
ATOM 1051 N N . LYS A 1 123 ? 17.440 -15.584 -21.755 1.00 90.25 123 LYS A N 1
ATOM 1052 C CA . LYS A 1 123 ? 17.285 -14.499 -20.786 1.00 90.25 123 LYS A CA 1
ATOM 1053 C C . LYS A 1 123 ? 17.958 -13.229 -21.319 1.00 90.25 123 LYS A C 1
ATOM 1055 O O . LYS A 1 123 ? 19.140 -13.267 -21.652 1.00 90.25 123 LYS A O 1
ATOM 1060 N N . PRO A 1 124 ? 17.279 -12.067 -21.281 1.00 91.56 124 PRO A N 1
ATOM 1061 C CA . PRO A 1 124 ? 17.840 -10.813 -21.786 1.00 91.56 124 PRO A CA 1
ATOM 1062 C C . PRO A 1 124 ? 19.045 -10.316 -20.979 1.00 91.56 124 PRO A C 1
ATOM 1064 O O . PRO A 1 124 ? 19.767 -9.439 -21.430 1.00 91.56 124 PRO A O 1
ATOM 1067 N N . ALA A 1 125 ? 19.254 -10.821 -19.758 1.00 91.25 125 ALA A N 1
ATOM 1068 C CA . ALA A 1 125 ? 20.422 -10.470 -18.953 1.00 91.25 125 ALA A CA 1
ATOM 1069 C C . ALA A 1 125 ? 21.721 -11.069 -19.512 1.00 91.25 125 ALA A C 1
ATOM 1071 O O . ALA A 1 125 ? 22.773 -10.448 -19.366 1.00 91.25 125 ALA A O 1
ATOM 1072 N N . ASP A 1 126 ? 21.635 -12.245 -20.132 1.00 90.75 126 ASP A N 1
ATOM 1073 C CA . ASP A 1 126 ? 22.792 -12.961 -20.660 1.00 90.75 126 ASP A CA 1
ATOM 1074 C C . ASP A 1 126 ? 23.162 -12.409 -22.040 1.00 90.75 126 ASP A C 1
ATOM 1076 O O . ASP A 1 126 ? 24.310 -12.033 -22.262 1.00 90.75 126 ASP A O 1
ATOM 1080 N N . THR A 1 127 ? 22.177 -12.217 -22.923 1.00 92.31 127 THR A N 1
ATO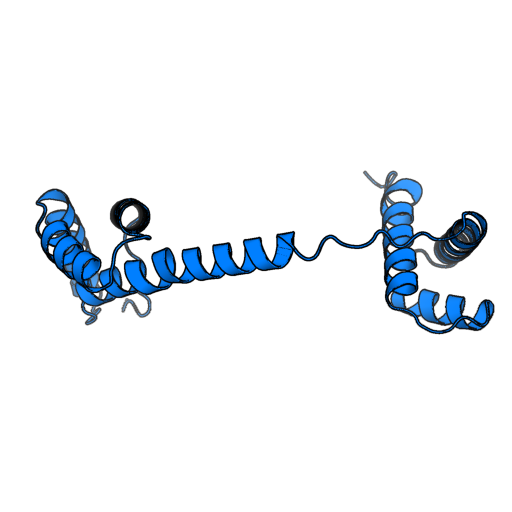M 1081 C CA . THR A 1 127 ? 22.417 -11.641 -24.259 1.00 92.31 127 THR A CA 1
ATOM 1082 C C . THR A 1 127 ? 22.829 -10.180 -24.207 1.00 92.31 127 THR A C 1
ATOM 1084 O O . THR A 1 127 ? 23.666 -9.766 -24.995 1.00 92.31 127 THR A O 1
ATOM 1087 N N . TYR A 1 128 ? 22.354 -9.410 -23.224 1.00 94.00 128 TYR A N 1
ATOM 1088 C CA . TYR A 1 128 ? 22.835 -8.046 -23.009 1.00 94.00 128 TYR A CA 1
ATOM 1089 C C . TYR A 1 128 ? 24.349 -7.993 -22.750 1.00 94.00 128 TYR A C 1
ATOM 1091 O O . TYR A 1 128 ? 25.028 -7.111 -23.266 1.00 94.00 128 TYR A O 1
ATOM 1099 N N . LYS A 1 129 ? 24.902 -8.943 -21.980 1.00 92.94 129 LYS A N 1
ATOM 1100 C CA . LYS A 1 129 ? 26.353 -8.999 -21.737 1.00 92.94 129 LYS A CA 1
ATOM 1101 C C . LYS A 1 129 ? 27.129 -9.300 -23.017 1.00 92.94 129 LYS A C 1
ATOM 1103 O O . LYS A 1 129 ? 28.214 -8.757 -23.187 1.00 92.94 129 LYS A O 1
ATOM 1108 N N . ASN A 1 130 ? 26.585 -10.153 -23.882 1.00 92.19 130 ASN A N 1
ATOM 1109 C CA . ASN A 1 130 ? 27.191 -10.457 -25.177 1.00 92.19 130 ASN A CA 1
ATOM 1110 C C . ASN A 1 130 ? 27.114 -9.237 -26.098 1.00 92.19 130 ASN A C 1
ATOM 1112 O O . ASN A 1 130 ? 28.144 -8.783 -26.571 1.00 92.19 130 ASN A O 1
ATOM 1116 N N . PHE A 1 131 ? 25.945 -8.601 -26.193 1.00 93.69 131 PHE A N 1
ATOM 1117 C CA . PHE A 1 131 ? 25.743 -7.371 -26.957 1.00 93.69 131 PHE A CA 1
ATOM 1118 C C . PHE A 1 131 ? 26.731 -6.257 -26.575 1.00 93.69 131 PHE A C 1
ATOM 1120 O O . PHE A 1 131 ? 27.258 -5.579 -27.458 1.00 93.69 131 PHE A O 1
ATOM 1127 N N . LEU A 1 132 ? 27.005 -6.071 -25.275 1.00 94.06 132 LEU A N 1
ATOM 1128 C CA . LEU A 1 132 ? 28.013 -5.110 -24.812 1.00 94.06 132 LEU A CA 1
ATOM 1129 C C . LEU A 1 132 ? 29.420 -5.462 -25.308 1.00 94.06 132 LEU A C 1
ATOM 1131 O O . LEU A 1 132 ? 30.136 -4.572 -25.755 1.00 94.06 132 LEU A O 1
ATOM 1135 N N . LYS A 1 133 ? 29.806 -6.742 -25.244 1.00 91.69 133 LYS A N 1
ATOM 1136 C CA . LYS A 1 133 ? 31.117 -7.215 -25.714 1.00 91.69 133 LYS A CA 1
ATOM 1137 C C . LYS A 1 133 ? 31.260 -7.076 -27.228 1.00 91.69 133 LYS A C 1
ATOM 1139 O O . LYS A 1 133 ? 32.279 -6.581 -27.690 1.00 91.69 133 LYS A O 1
ATOM 1144 N N . ASP A 1 134 ? 30.231 -7.455 -27.978 1.00 90.44 134 ASP A N 1
ATOM 1145 C CA . ASP A 1 134 ? 30.254 -7.476 -29.445 1.00 90.44 134 ASP A CA 1
ATOM 1146 C C . ASP A 1 134 ? 30.288 -6.067 -30.057 1.00 90.44 134 ASP A C 1
ATOM 1148 O O . ASP A 1 134 ? 30.719 -5.888 -31.193 1.00 90.44 134 ASP A O 1
ATOM 1152 N N . ASN A 1 135 ? 29.839 -5.056 -29.307 1.00 89.25 135 ASN A N 1
ATOM 1153 C CA . ASN A 1 135 ? 29.814 -3.659 -29.744 1.00 89.25 135 ASN A CA 1
ATOM 1154 C C . ASN A 1 135 ? 30.843 -2.772 -29.020 1.00 89.25 135 ASN A C 1
ATOM 1156 O O . ASN A 1 135 ? 30.798 -1.557 -29.208 1.00 89.25 135 ASN A O 1
ATOM 1160 N N . ASP A 1 136 ? 31.722 -3.354 -28.196 1.00 89.75 136 ASP A N 1
ATOM 1161 C CA . ASP A 1 136 ? 32.704 -2.640 -27.361 1.00 89.75 136 ASP A CA 1
ATOM 1162 C C . ASP A 1 136 ? 32.079 -1.486 -26.547 1.00 89.75 136 ASP A C 1
ATOM 1164 O O . ASP A 1 136 ? 32.512 -0.334 -26.561 1.00 89.75 136 ASP A O 1
ATOM 1168 N N . LEU A 1 137 ? 30.965 -1.789 -25.873 1.00 88.12 137 LEU A N 1
ATOM 1169 C CA . LEU A 1 137 ? 30.184 -0.822 -25.104 1.00 88.12 137 LEU A CA 1
ATOM 1170 C C . LEU A 1 137 ? 30.408 -0.993 -23.604 1.00 88.12 137 LEU A C 1
ATOM 1172 O O . LEU A 1 137 ? 30.365 -2.099 -23.060 1.00 88.12 137 LEU A O 1
ATOM 1176 N N . GLN A 1 138 ? 30.525 0.133 -22.902 1.00 89.06 138 GLN A N 1
ATOM 1177 C CA . GLN A 1 138 ? 30.538 0.146 -21.444 1.00 89.06 138 GLN A CA 1
ATOM 1178 C C . GLN A 1 138 ? 29.142 -0.152 -20.874 1.00 89.06 138 GLN A C 1
ATOM 1180 O O . GLN A 1 138 ? 28.127 0.340 -21.378 1.00 89.06 138 GLN A O 1
ATOM 1185 N N . ASP A 1 139 ? 29.088 -0.918 -19.778 1.00 90.12 139 ASP A N 1
ATOM 1186 C CA . ASP A 1 139 ? 27.827 -1.171 -19.080 1.00 90.12 139 ASP A CA 1
ATOM 1187 C C . ASP A 1 139 ? 27.238 0.136 -18.536 1.00 90.12 139 ASP A C 1
ATOM 1189 O O . ASP A 1 139 ? 27.880 0.892 -17.803 1.00 90.12 139 ASP A O 1
ATOM 1193 N N . SER A 1 140 ? 25.988 0.393 -18.905 1.00 88.75 140 SER A N 1
ATOM 1194 C CA . SER A 1 140 ? 25.237 1.565 -18.488 1.00 88.75 140 SER A CA 1
ATOM 1195 C C . SER A 1 140 ? 23.815 1.163 -18.140 1.00 88.75 140 SER A C 1
ATOM 1197 O O . SER A 1 140 ? 23.108 0.520 -18.921 1.00 88.75 140 SER A O 1
ATOM 1199 N N . ASP A 1 141 ? 23.352 1.629 -16.984 1.00 89.06 141 ASP A N 1
ATOM 1200 C CA . ASP A 1 141 ? 21.994 1.398 -16.495 1.00 89.06 141 ASP A CA 1
ATOM 1201 C C . ASP A 1 141 ? 20.919 1.826 -17.504 1.00 89.06 141 ASP A C 1
ATOM 1203 O O . ASP A 1 141 ? 19.858 1.202 -17.607 1.00 89.06 141 ASP A O 1
ATOM 1207 N N . SER A 1 142 ? 21.190 2.888 -18.262 1.00 87.69 142 SER A N 1
ATOM 1208 C CA . SER A 1 142 ? 20.293 3.392 -19.298 1.00 87.69 142 SER A CA 1
ATOM 1209 C C . SER A 1 142 ? 20.204 2.440 -20.491 1.00 87.69 142 SER A C 1
ATOM 1211 O O . SER A 1 142 ? 19.101 2.157 -20.965 1.00 87.69 142 SER A O 1
ATOM 1213 N N . VAL A 1 143 ? 21.341 1.907 -20.949 1.00 90.56 143 VAL A N 1
ATOM 1214 C CA . VAL A 1 143 ? 21.406 0.966 -22.080 1.00 90.56 143 VAL A CA 1
ATOM 1215 C C . VAL A 1 143 ? 20.758 -0.360 -21.689 1.00 90.56 143 VAL A C 1
ATOM 1217 O O . VAL A 1 143 ? 19.892 -0.860 -22.404 1.00 90.56 143 VAL A O 1
ATOM 1220 N N . LYS A 1 144 ? 21.069 -0.872 -20.496 1.00 92.69 144 LYS A N 1
ATOM 1221 C CA . LYS A 1 144 ? 20.462 -2.082 -19.927 1.00 92.69 144 LYS A CA 1
ATOM 1222 C C . LYS A 1 144 ? 18.940 -2.001 -19.853 1.00 92.69 144 LYS A C 1
ATOM 1224 O O . LYS A 1 144 ? 18.244 -2.964 -20.182 1.00 92.69 144 LYS A O 1
ATOM 1229 N N . LYS A 1 145 ? 18.404 -0.856 -19.412 1.00 91.06 145 LYS A N 1
ATOM 1230 C CA . LYS A 1 145 ? 16.954 -0.603 -19.376 1.00 91.06 145 LYS A CA 1
ATOM 1231 C C . LYS A 1 145 ? 16.365 -0.554 -20.784 1.00 91.06 145 LYS A C 1
ATOM 1233 O O . LYS A 1 145 ? 15.339 -1.187 -21.016 1.00 91.06 145 LYS A O 1
ATOM 1238 N N . CYS A 1 146 ? 17.015 0.149 -21.711 1.00 90.81 146 CYS A N 1
ATOM 1239 C CA . CYS A 1 146 ? 16.592 0.225 -23.110 1.00 90.81 146 CYS A CA 1
ATOM 1240 C C . CYS A 1 146 ? 16.511 -1.170 -23.750 1.00 90.81 146 CYS A C 1
ATOM 1242 O O . CYS A 1 146 ? 15.453 -1.561 -24.243 1.00 90.81 146 CYS A O 1
ATOM 1244 N N . TYR A 1 147 ? 17.582 -1.957 -23.627 1.00 94.31 147 TYR A N 1
ATOM 1245 C CA . TYR A 1 147 ? 17.685 -3.310 -24.166 1.00 94.31 147 TYR A CA 1
ATOM 1246 C C . TYR A 1 147 ? 16.578 -4.227 -23.631 1.00 94.31 147 TYR A C 1
ATOM 1248 O O . TYR A 1 147 ? 15.842 -4.844 -24.400 1.00 94.31 147 TYR A O 1
ATOM 1256 N N . LYS A 1 148 ? 16.381 -4.261 -22.304 1.00 94.06 148 LYS A N 1
ATOM 1257 C CA . LYS A 1 148 ? 15.306 -5.058 -21.688 1.00 94.06 148 LYS A CA 1
ATOM 1258 C C . LYS A 1 148 ? 13.916 -4.620 -22.143 1.00 94.06 148 LYS A C 1
ATOM 1260 O O . LYS A 1 148 ? 13.067 -5.473 -22.392 1.00 94.06 148 LYS A O 1
ATOM 1265 N N . ASN A 1 149 ? 13.671 -3.314 -22.250 1.00 92.00 149 ASN A N 1
ATOM 1266 C CA . ASN A 1 149 ? 12.382 -2.800 -22.708 1.00 92.00 149 ASN A CA 1
ATOM 1267 C C . ASN A 1 149 ? 12.082 -3.252 -24.144 1.00 92.00 149 ASN A C 1
ATOM 1269 O O . ASN A 1 149 ? 10.980 -3.730 -24.405 1.00 92.00 149 ASN A O 1
ATOM 1273 N N . ILE A 1 150 ? 13.063 -3.161 -25.049 1.00 91.81 150 ILE A N 1
ATOM 1274 C CA . ILE A 1 150 ? 12.928 -3.623 -26.437 1.00 91.81 150 ILE A CA 1
ATOM 1275 C C . ILE A 1 150 ? 12.711 -5.139 -26.482 1.00 91.81 150 ILE A C 1
ATOM 1277 O O . ILE A 1 150 ? 11.803 -5.598 -27.174 1.00 91.81 150 ILE A O 1
ATOM 1281 N N . TYR A 1 151 ? 13.451 -5.912 -25.680 1.00 94.44 151 TYR A N 1
ATOM 1282 C CA . TYR A 1 151 ? 13.276 -7.364 -25.580 1.00 94.44 151 TYR A CA 1
ATOM 1283 C C . TYR A 1 151 ? 11.830 -7.747 -25.262 1.00 94.44 151 TYR A C 1
ATOM 1285 O O . TYR A 1 151 ? 11.240 -8.551 -25.979 1.00 94.44 151 TYR A O 1
ATOM 1293 N N . TYR A 1 152 ? 11.226 -7.155 -24.226 1.00 93.31 152 TYR A N 1
ATOM 1294 C CA . TYR A 1 152 ? 9.850 -7.494 -23.853 1.00 93.31 152 TYR A CA 1
ATOM 1295 C C . TYR A 1 152 ? 8.822 -7.015 -24.880 1.00 93.31 152 TYR A C 1
ATOM 1297 O O . TYR A 1 152 ? 7.811 -7.685 -25.081 1.00 93.31 152 TYR A O 1
ATOM 1305 N N . GLN A 1 153 ? 9.075 -5.892 -25.557 1.00 90.69 153 GLN A N 1
ATOM 1306 C CA . GLN A 1 153 ? 8.224 -5.449 -26.661 1.00 90.69 153 GLN A CA 1
ATOM 1307 C C . GLN A 1 153 ? 8.257 -6.448 -27.820 1.00 90.69 153 GLN A C 1
ATOM 1309 O O . GLN A 1 153 ? 7.198 -6.841 -28.297 1.00 90.69 153 GLN A O 1
ATOM 1314 N N . ILE A 1 154 ? 9.445 -6.893 -28.236 1.00 90.31 154 ILE A N 1
ATOM 1315 C CA . ILE A 1 154 ? 9.617 -7.866 -29.322 1.00 90.31 154 ILE A CA 1
ATOM 1316 C C . ILE A 1 154 ? 9.032 -9.223 -28.926 1.00 90.31 154 ILE A C 1
ATOM 1318 O O . ILE A 1 154 ? 8.236 -9.787 -29.678 1.00 90.31 154 ILE A O 1
ATOM 1322 N N . LYS A 1 155 ? 9.348 -9.712 -27.721 1.00 90.12 155 LYS A N 1
ATOM 1323 C CA . LYS A 1 155 ? 8.800 -10.955 -27.169 1.00 90.12 155 LYS A CA 1
ATOM 1324 C C . LYS A 1 155 ? 7.276 -10.958 -27.273 1.00 90.12 155 LYS A C 1
ATOM 1326 O O . LYS A 1 155 ? 6.700 -11.809 -27.943 1.00 90.12 155 LYS A O 1
ATOM 1331 N N . ASN A 1 156 ? 6.637 -9.955 -26.677 1.00 87.88 156 ASN A N 1
ATOM 1332 C CA . ASN A 1 156 ? 5.186 -9.917 -26.560 1.00 87.88 156 ASN A CA 1
ATOM 1333 C C . ASN A 1 156 ? 4.473 -9.583 -27.870 1.00 87.88 156 ASN A C 1
ATOM 1335 O O . ASN A 1 156 ? 3.328 -9.984 -27.989 1.00 87.88 156 ASN A O 1
ATOM 1339 N N . LYS A 1 157 ? 5.091 -8.840 -28.807 1.00 86.44 157 LYS A N 1
ATOM 1340 C CA . LYS A 1 157 ? 4.445 -8.393 -30.061 1.00 86.44 157 LYS A CA 1
ATOM 1341 C C . LYS A 1 157 ? 4.728 -9.273 -31.277 1.00 86.44 157 LYS A C 1
ATOM 1343 O O . LYS A 1 157 ? 3.925 -9.281 -32.201 1.00 86.44 157 LYS A O 1
ATOM 1348 N N . LYS A 1 158 ? 5.872 -9.956 -31.319 1.00 84.06 158 LYS A N 1
ATOM 1349 C CA . LYS A 1 158 ? 6.323 -10.690 -32.512 1.00 84.06 158 LYS A CA 1
ATOM 1350 C C . LYS A 1 158 ? 6.345 -12.197 -32.299 1.00 84.06 158 LYS A C 1
ATOM 1352 O O . LYS A 1 158 ? 5.931 -12.931 -33.185 1.00 84.06 158 LYS A O 1
ATOM 1357 N N . TYR A 1 159 ? 6.800 -12.656 -31.134 1.00 81.88 159 TYR A N 1
ATOM 1358 C CA . TYR A 1 159 ? 7.014 -14.088 -30.898 1.00 81.88 159 TYR A CA 1
ATOM 1359 C C . TYR A 1 159 ? 5.900 -14.763 -30.087 1.00 81.88 159 TYR A C 1
ATOM 1361 O O . TYR A 1 159 ? 5.705 -15.958 -30.254 1.00 81.88 159 TYR A O 1
ATOM 1369 N N . TYR A 1 160 ? 5.146 -14.016 -29.269 1.00 76.56 160 TYR A N 1
ATOM 1370 C CA . TYR A 1 160 ? 4.092 -14.562 -28.393 1.00 76.56 160 TYR A CA 1
ATOM 1371 C C . TYR A 1 160 ? 2.669 -14.046 -28.711 1.00 76.56 160 TYR A C 1
ATOM 1373 O O . TYR A 1 160 ? 1.729 -14.381 -27.996 1.00 76.56 160 TYR A O 1
ATOM 1381 N N . VAL A 1 161 ? 2.471 -13.247 -29.774 1.00 65.94 161 VAL A N 1
ATOM 1382 C CA . VAL A 1 161 ? 1.115 -12.829 -30.223 1.00 65.94 161 VAL A CA 1
ATOM 1383 C C . VAL A 1 161 ? 0.356 -13.975 -30.896 1.00 65.94 161 VAL A C 1
ATOM 1385 O O . VAL A 1 161 ? -0.865 -13.988 -30.856 1.00 65.94 161 VAL A O 1
ATOM 1388 N N . ASN A 1 162 ? 1.067 -14.960 -31.450 1.00 54.03 162 ASN A N 1
ATOM 1389 C CA . ASN A 1 162 ? 0.481 -16.057 -32.229 1.00 54.03 162 ASN A CA 1
ATOM 1390 C C . ASN A 1 162 ? 0.255 -17.352 -31.417 1.00 54.03 162 ASN A C 1
ATOM 1392 O O . ASN A 1 162 ? 0.036 -18.402 -32.010 1.00 54.03 162 ASN A O 1
ATOM 1396 N N . GLU A 1 163 ? 0.344 -17.304 -30.083 1.00 54.50 163 GLU A N 1
ATOM 1397 C CA . GLU A 1 163 ? 0.136 -18.462 -29.187 1.00 54.50 163 GLU A CA 1
ATOM 1398 C C . GLU A 1 163 ? -1.185 -18.371 -28.385 1.00 54.50 163 GLU A C 1
ATOM 1400 O O . GLU A 1 163 ? -1.320 -18.997 -27.333 1.00 54.50 163 GLU A O 1
ATOM 1405 N N . ARG A 1 164 ? -2.162 -17.579 -28.850 1.00 44.53 164 ARG A N 1
ATOM 1406 C CA . ARG A 1 164 ? -3.510 -17.468 -28.264 1.00 44.53 164 ARG A CA 1
ATOM 1407 C C . ARG A 1 164 ? -4.598 -17.664 -29.301 1.00 44.53 164 ARG A C 1
ATOM 1409 O O . ARG A 1 164 ? -4.424 -17.135 -30.419 1.00 44.53 164 ARG A O 1
#

Foldseek 3Di:
DADPDDDADPVLVVVLQVLLVVCLPPDPVVNVVVLVVVCPPPVNVVSQVVSVVVNVVRVHDDDPSVVSSCCSVVVRRVVVVVVVVVVVVVVVCPPDDDDDDPVVLVLLLVLLVVCCVVPVPDDLVVSVVVSCVVVVHDDDPVVSVSSVVSNVVCNVPPVVPPVD

Radius of gyration: 27.96 Å; Cα contacts (8 Å, |Δi|>4): 82; chains: 1; bounding box: 57×40×62 Å

pLDDT: mean 85.8, std 10.12, range [44.53, 94.81]